Protein AF-A0A0M3JI06-F1 (afdb_monomer_lite)

pLDDT: mean 75.99, std 15.84, range [37.53, 96.62]

Structure (mmCIF, N/CA/C/O backbone):
data_AF-A0A0M3JI06-F1
#
_entry.id   AF-A0A0M3JI06-F1
#
loop_
_atom_site.group_PDB
_atom_site.id
_atom_site.type_symbol
_atom_site.label_atom_id
_atom_site.label_alt_id
_atom_site.label_comp_id
_atom_site.label_asym_id
_atom_site.label_entity_id
_atom_site.label_seq_id
_atom_site.pdbx_PDB_ins_code
_atom_site.Cartn_x
_atom_site.Cartn_y
_atom_site.Cartn_z
_atom_site.occupancy
_atom_site.B_iso_or_equiv
_atom_site.auth_seq_id
_atom_site.auth_comp_id
_atom_site.auth_asym_id
_atom_site.auth_atom_id
_atom_site.pdbx_PDB_model_num
ATOM 1 N N . LEU A 1 1 ? 29.107 -12.636 -21.640 1.00 44.31 1 LEU A N 1
ATOM 2 C CA . LEU A 1 1 ? 29.158 -11.753 -20.458 1.00 44.31 1 LEU A CA 1
ATOM 3 C C . LEU A 1 1 ? 28.837 -10.366 -20.967 1.00 44.31 1 LEU A C 1
ATOM 5 O O . LEU A 1 1 ? 29.586 -9.858 -21.790 1.00 44.31 1 LEU A O 1
ATOM 9 N N . ILE A 1 2 ? 27.660 -9.870 -20.615 1.00 50.09 2 ILE A N 1
ATOM 10 C CA . ILE A 1 2 ? 27.171 -8.554 -21.022 1.00 50.09 2 ILE A CA 1
ATOM 11 C C . ILE A 1 2 ? 27.749 -7.560 -19.993 1.00 50.09 2 ILE A C 1
ATOM 13 O O . ILE A 1 2 ? 27.578 -7.821 -18.798 1.00 50.09 2 ILE A O 1
ATOM 17 N N . PRO A 1 3 ? 28.549 -6.553 -20.393 1.00 51.03 3 PRO A N 1
ATOM 18 C CA . PRO A 1 3 ? 29.196 -5.642 -19.451 1.00 51.03 3 PRO A CA 1
ATOM 19 C C . PRO A 1 3 ? 28.160 -4.834 -18.661 1.00 51.03 3 PRO A C 1
ATOM 21 O O . PRO A 1 3 ? 27.253 -4.255 -19.229 1.00 51.03 3 PRO A O 1
ATOM 24 N N . LEU A 1 4 ? 28.319 -4.736 -17.341 1.00 55.06 4 LEU A N 1
ATOM 25 C CA . LEU A 1 4 ? 27.435 -3.946 -16.465 1.00 55.06 4 LEU A CA 1
ATOM 26 C C . LEU A 1 4 ? 27.488 -2.426 -16.713 1.00 55.06 4 LEU A C 1
ATOM 28 O O . LEU A 1 4 ? 26.812 -1.674 -16.018 1.00 55.06 4 LEU A O 1
ATOM 32 N N . GLU A 1 5 ? 28.277 -1.963 -17.681 1.00 56.34 5 GLU A N 1
ATOM 33 C CA . GLU A 1 5 ? 28.411 -0.547 -17.986 1.00 56.34 5 GLU A CA 1
ATOM 34 C C . GLU A 1 5 ? 27.776 -0.248 -19.342 1.00 56.34 5 GLU A C 1
ATOM 36 O O . GLU A 1 5 ? 28.327 -0.557 -20.398 1.00 56.34 5 GLU A O 1
ATOM 41 N N . THR A 1 6 ? 26.609 0.400 -19.272 1.00 63.06 6 THR A N 1
ATOM 42 C CA . THR A 1 6 ? 25.843 1.005 -20.376 1.00 63.06 6 THR A CA 1
ATOM 43 C C . THR A 1 6 ? 25.191 0.031 -21.356 1.00 63.06 6 THR A C 1
ATOM 45 O O . THR A 1 6 ? 25.396 0.103 -22.565 1.00 63.06 6 THR A O 1
ATOM 48 N N . ASP A 1 7 ? 24.347 -0.864 -20.848 1.00 57.59 7 ASP A N 1
ATOM 49 C CA . ASP A 1 7 ? 23.596 -1.790 -21.691 1.00 57.59 7 ASP A CA 1
ATOM 50 C C . ASP A 1 7 ? 22.138 -1.366 -21.846 1.00 57.59 7 ASP A C 1
ATOM 52 O O . ASP A 1 7 ? 21.513 -0.886 -20.908 1.00 57.59 7 ASP A O 1
ATOM 56 N N . ALA A 1 8 ? 21.571 -1.566 -23.037 1.00 63.53 8 ALA A N 1
ATOM 57 C CA . ALA A 1 8 ? 20.216 -1.159 -23.439 1.00 63.53 8 ALA A CA 1
ATOM 58 C C . ALA A 1 8 ? 19.084 -1.539 -22.453 1.00 63.53 8 ALA A C 1
ATOM 60 O O . ALA A 1 8 ? 17.985 -0.986 -22.521 1.00 63.53 8 ALA A O 1
ATOM 61 N N . ASN A 1 9 ? 19.371 -2.453 -21.527 1.00 64.69 9 ASN A N 1
ATOM 62 C CA . ASN A 1 9 ? 18.522 -2.862 -20.419 1.00 64.69 9 ASN A CA 1
ATOM 63 C C . ASN A 1 9 ? 18.372 -1.796 -19.328 1.00 64.69 9 ASN A C 1
ATOM 65 O O . ASN A 1 9 ? 17.423 -1.892 -18.566 1.00 64.69 9 ASN A O 1
ATOM 69 N N . GLU A 1 10 ? 19.231 -0.774 -19.263 1.00 68.81 10 GLU A N 1
ATOM 70 C CA . GLU A 1 10 ? 19.105 0.349 -18.322 1.00 68.81 10 GLU A CA 1
ATOM 71 C C . GLU A 1 10 ? 17.744 1.038 -18.455 1.00 68.81 10 GLU A C 1
ATOM 73 O O . GLU A 1 10 ? 17.132 1.398 -17.461 1.00 68.81 10 GLU A O 1
ATOM 78 N N . LYS A 1 11 ? 17.202 1.137 -19.675 1.00 71.81 11 LYS A N 1
ATOM 79 C CA . LYS A 1 11 ? 15.860 1.694 -19.910 1.00 71.81 11 LYS A CA 1
ATOM 80 C C . LYS A 1 11 ? 14.749 0.806 -19.348 1.00 71.81 11 LYS A C 1
ATOM 82 O O . LYS A 1 11 ? 13.758 1.319 -18.842 1.00 71.81 11 LYS A O 1
ATOM 87 N N . CYS A 1 12 ? 14.916 -0.513 -19.437 1.00 74.06 12 CYS A N 1
ATOM 88 C CA . CYS A 1 12 ? 13.978 -1.484 -18.875 1.00 74.06 12 CYS A CA 1
ATOM 89 C C . CYS A 1 12 ? 14.086 -1.536 -17.348 1.00 74.06 12 CYS A C 1
ATOM 91 O O . CYS A 1 12 ? 13.073 -1.590 -16.662 1.00 74.06 12 CYS A O 1
ATOM 93 N N . LEU A 1 13 ? 15.314 -1.489 -16.827 1.00 77.00 13 LEU A N 1
ATOM 94 C CA . LEU A 1 13 ? 15.608 -1.486 -15.403 1.00 77.00 13 LEU A CA 1
ATOM 95 C C . LEU A 1 13 ? 15.116 -0.193 -14.756 1.00 77.00 13 LEU A C 1
ATOM 97 O O . LEU A 1 13 ? 14.492 -0.262 -13.711 1.00 77.00 13 LEU A O 1
ATOM 101 N N . LYS A 1 14 ? 15.310 0.958 -15.409 1.00 76.81 14 LYS A N 1
ATOM 102 C CA . LYS A 1 14 ? 14.769 2.242 -14.962 1.00 76.81 14 LYS A CA 1
ATOM 103 C C . LYS A 1 14 ? 13.248 2.197 -14.877 1.00 76.81 14 LYS A C 1
ATOM 105 O O . LYS A 1 14 ? 12.713 2.479 -13.826 1.00 76.81 14 LYS A O 1
ATOM 110 N N . ALA A 1 15 ? 12.560 1.751 -15.929 1.00 75.69 15 ALA A N 1
ATOM 111 C CA . ALA A 1 15 ? 11.098 1.643 -15.905 1.00 75.69 15 ALA A CA 1
ATOM 112 C C . ALA A 1 15 ? 10.573 0.672 -14.827 1.00 75.69 15 ALA A C 1
ATOM 114 O O . ALA A 1 15 ? 9.471 0.850 -14.317 1.00 75.69 15 ALA A O 1
ATOM 115 N N . PHE A 1 16 ? 11.345 -0.366 -14.495 1.00 75.25 16 PHE A N 1
ATOM 116 C CA . PHE A 1 16 ? 11.025 -1.295 -13.413 1.00 75.25 16 PHE A CA 1
ATOM 117 C C . PHE A 1 16 ? 11.253 -0.668 -12.027 1.00 75.25 16 PHE A C 1
ATOM 119 O O . PHE A 1 16 ? 10.376 -0.746 -11.177 1.00 75.25 16 PHE A O 1
ATOM 126 N N . ILE A 1 17 ? 12.400 -0.014 -11.829 1.00 78.44 17 ILE A N 1
ATOM 127 C CA . ILE A 1 17 ? 12.789 0.702 -10.603 1.00 78.44 17 ILE A CA 1
ATOM 128 C C . ILE A 1 17 ? 11.832 1.866 -10.329 1.00 78.44 17 ILE A C 1
ATOM 130 O O . ILE A 1 17 ? 11.363 1.993 -9.207 1.00 78.44 17 ILE A O 1
ATOM 134 N N . ASP A 1 18 ? 11.471 2.646 -11.351 1.00 79.31 18 ASP A N 1
ATOM 135 C CA . ASP A 1 18 ? 10.513 3.752 -11.243 1.00 79.31 18 ASP A CA 1
ATOM 136 C C . ASP A 1 18 ? 9.160 3.234 -10.697 1.00 79.31 18 ASP A C 1
ATOM 138 O O . ASP A 1 18 ? 8.502 3.911 -9.926 1.00 79.31 18 ASP A O 1
ATOM 142 N N . ARG A 1 19 ? 8.744 1.995 -11.007 1.00 77.69 19 ARG A N 1
ATOM 143 C CA . ARG A 1 19 ? 7.501 1.413 -10.459 1.00 77.69 19 ARG A CA 1
ATOM 144 C C . ARG A 1 19 ? 7.597 1.014 -8.981 1.00 77.69 19 ARG A C 1
ATOM 146 O O . ARG A 1 19 ? 6.571 0.746 -8.358 1.00 77.69 19 ARG A O 1
ATOM 153 N N . CYS A 1 20 ? 8.8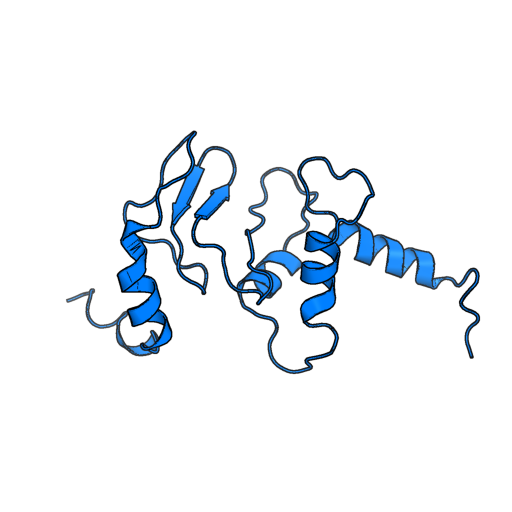07 0.932 -8.445 1.00 79.50 20 CYS A N 1
ATOM 154 C CA . CYS A 1 20 ? 9.060 0.623 -7.045 1.00 79.50 20 CYS A CA 1
ATOM 155 C C . CYS A 1 20 ? 9.179 1.878 -6.166 1.00 79.50 20 CYS A C 1
ATOM 157 O O . CYS A 1 20 ? 9.105 1.737 -4.947 1.00 79.50 20 CYS A O 1
ATOM 159 N N . ASP A 1 21 ? 9.295 3.067 -6.768 1.00 81.50 21 ASP A N 1
ATOM 160 C CA . ASP A 1 21 ? 9.185 4.370 -6.102 1.00 81.50 21 ASP A CA 1
ATOM 161 C C . ASP A 1 21 ? 7.696 4.653 -5.834 1.00 81.50 21 ASP A C 1
ATOM 163 O O . ASP A 1 21 ? 6.915 5.011 -6.717 1.00 81.50 21 ASP A O 1
ATOM 167 N N . THR A 1 22 ? 7.251 4.313 -4.628 1.00 75.44 22 THR A N 1
ATOM 168 C CA . THR A 1 22 ? 5.834 4.315 -4.231 1.00 75.44 22 THR A CA 1
ATOM 169 C C . THR A 1 22 ? 5.547 5.268 -3.075 1.00 75.44 22 THR A C 1
ATOM 171 O O . THR A 1 22 ? 4.394 5.387 -2.643 1.00 75.44 22 THR A O 1
ATOM 174 N N . ASP A 1 23 ? 6.571 5.958 -2.579 1.00 69.50 23 ASP A N 1
ATOM 175 C CA . ASP A 1 23 ? 6.461 6.926 -1.505 1.00 69.50 23 ASP A CA 1
ATOM 176 C C . ASP A 1 23 ? 5.749 8.225 -1.943 1.00 69.50 23 ASP A C 1
ATOM 178 O O . ASP A 1 23 ? 5.743 8.621 -3.116 1.00 69.50 23 ASP A O 1
ATOM 182 N N . PRO A 1 24 ? 5.091 8.927 -0.998 1.00 57.94 24 PRO A N 1
ATOM 183 C CA . PRO A 1 24 ? 4.397 10.178 -1.275 1.00 57.94 24 PRO A CA 1
ATOM 184 C C . PRO A 1 24 ? 5.400 11.280 -1.638 1.00 57.94 24 PRO A C 1
ATOM 186 O O . PRO A 1 24 ? 5.872 12.031 -0.786 1.00 57.94 24 PRO A O 1
ATOM 189 N N . GLY A 1 25 ? 5.685 11.389 -2.930 1.00 58.28 25 GLY A N 1
ATOM 190 C CA . GLY A 1 25 ? 6.640 12.340 -3.483 1.00 58.28 25 GLY A CA 1
ATOM 191 C C . GLY A 1 25 ? 7.161 11.932 -4.853 1.00 58.28 25 GLY A C 1
ATOM 192 O O . GLY A 1 25 ? 7.440 12.841 -5.634 1.00 58.28 25 GLY A O 1
ATOM 193 N N . ASN A 1 26 ? 7.214 10.619 -5.141 1.00 65.31 26 ASN A N 1
ATOM 194 C CA . ASN A 1 26 ? 7.890 10.053 -6.314 1.00 65.31 26 ASN A CA 1
ATOM 195 C C . ASN A 1 26 ? 9.212 10.791 -6.569 1.00 65.31 26 ASN A C 1
ATOM 197 O O . ASN A 1 26 ? 9.347 11.530 -7.552 1.00 65.31 26 ASN A O 1
ATOM 201 N N . ASP A 1 27 ? 10.094 10.749 -5.570 1.00 76.31 27 ASP A N 1
ATOM 202 C CA . ASP A 1 27 ? 11.268 11.616 -5.489 1.00 76.31 27 ASP A CA 1
ATOM 203 C C . ASP A 1 27 ? 12.480 11.068 -6.261 1.00 76.31 27 ASP A C 1
ATOM 205 O O . ASP A 1 27 ? 13.578 11.622 -6.154 1.00 76.31 27 ASP A O 1
ATOM 209 N N . ASP A 1 28 ? 12.259 10.048 -7.100 1.00 75.69 28 ASP A N 1
ATOM 210 C CA . ASP A 1 28 ? 13.248 9.301 -7.876 1.00 75.69 28 ASP A CA 1
ATOM 211 C C . ASP A 1 28 ? 14.283 8.585 -6.973 1.00 75.69 28 ASP A C 1
ATOM 213 O O . ASP A 1 28 ? 15.397 8.266 -7.418 1.00 75.69 28 ASP A O 1
ATOM 217 N N . VAL A 1 29 ? 13.953 8.339 -5.695 1.00 81.75 29 VAL A N 1
ATOM 218 C CA . VAL A 1 29 ? 14.840 7.717 -4.701 1.00 81.75 29 VAL A CA 1
ATOM 219 C C . VAL A 1 29 ? 14.171 6.514 -4.043 1.00 81.75 29 VAL A C 1
ATOM 221 O O . VAL A 1 29 ? 13.356 6.651 -3.146 1.00 81.75 29 VAL A O 1
ATOM 224 N N . ILE A 1 30 ? 14.653 5.313 -4.377 1.00 80.12 30 ILE A N 1
ATOM 225 C CA . ILE A 1 30 ? 14.204 4.087 -3.709 1.00 80.12 30 ILE A CA 1
ATOM 226 C C . ILE A 1 30 ? 14.766 4.000 -2.281 1.00 80.12 30 ILE A C 1
ATOM 228 O O . ILE A 1 30 ? 15.975 3.824 -2.073 1.00 80.12 30 ILE A O 1
ATOM 232 N N . THR A 1 31 ? 13.884 4.059 -1.288 1.00 82.00 31 THR A N 1
ATOM 233 C CA . THR A 1 31 ? 14.190 3.819 0.124 1.00 82.00 31 THR A CA 1
ATOM 234 C C . THR A 1 31 ? 14.446 2.336 0.411 1.00 82.00 31 THR A C 1
ATOM 236 O O . THR A 1 31 ? 14.183 1.447 -0.394 1.00 82.00 31 THR A O 1
ATOM 239 N N . MET A 1 32 ? 14.978 2.016 1.596 1.00 80.62 32 MET A N 1
ATOM 240 C CA . MET A 1 32 ? 15.201 0.613 1.981 1.00 80.62 32 MET A CA 1
ATOM 241 C C . MET A 1 32 ? 13.891 -0.189 2.064 1.00 80.62 32 MET A C 1
ATOM 243 O O . MET A 1 32 ? 13.898 -1.382 1.764 1.00 80.62 32 MET A O 1
ATOM 247 N N . GLU A 1 33 ? 12.788 0.445 2.479 1.00 77.50 33 GLU A N 1
ATOM 248 C CA . GLU A 1 33 ? 11.467 -0.199 2.535 1.00 77.50 33 GLU A CA 1
ATOM 249 C C . GLU A 1 33 ? 10.988 -0.526 1.116 1.00 77.50 33 GLU A C 1
ATOM 251 O O . GLU A 1 33 ? 10.646 -1.671 0.840 1.00 77.50 33 GLU A O 1
ATOM 256 N N . GLU A 1 34 ? 11.112 0.421 0.186 1.00 77.56 34 GLU A N 1
ATOM 257 C CA . GLU A 1 34 ? 10.770 0.223 -1.226 1.00 77.56 34 GLU A CA 1
ATOM 258 C C . GLU A 1 34 ? 11.661 -0.812 -1.912 1.00 77.56 34 GLU A C 1
ATOM 260 O O . GLU A 1 34 ? 11.175 -1.663 -2.654 1.00 77.56 34 GLU A O 1
ATOM 265 N N . TRP A 1 35 ? 12.964 -0.802 -1.624 1.00 80.88 35 TRP A N 1
ATOM 266 C CA . TRP A 1 35 ? 13.894 -1.801 -2.141 1.00 80.88 35 TRP A CA 1
ATOM 267 C C . TRP A 1 35 ? 13.512 -3.209 -1.672 1.00 80.88 35 TRP A C 1
ATOM 269 O O . TRP A 1 35 ? 13.544 -4.161 -2.453 1.00 80.88 35 TRP A O 1
ATOM 279 N N . CYS A 1 36 ? 13.126 -3.358 -0.402 1.00 76.56 36 CYS A N 1
ATOM 280 C CA . CYS A 1 36 ? 12.694 -4.645 0.133 1.00 76.56 36 CYS A CA 1
ATOM 281 C C . CYS A 1 36 ? 11.345 -5.071 -0.457 1.00 76.56 36 CYS A C 1
ATOM 283 O O . CYS A 1 36 ? 11.245 -6.200 -0.923 1.00 76.56 36 CYS A O 1
ATOM 285 N N . ASP A 1 37 ? 10.351 -4.188 -0.534 1.00 74.25 37 ASP A N 1
ATOM 286 C CA . ASP A 1 37 ? 9.061 -4.476 -1.179 1.00 74.25 37 ASP A CA 1
ATOM 287 C C . ASP A 1 37 ? 9.239 -4.920 -2.648 1.00 74.25 37 ASP A C 1
ATOM 289 O O . ASP A 1 37 ? 8.633 -5.896 -3.102 1.00 74.25 37 ASP A O 1
ATOM 293 N N . CYS A 1 38 ? 10.114 -4.229 -3.386 1.00 77.12 38 CYS A N 1
ATOM 294 C CA . CYS A 1 38 ? 10.374 -4.452 -4.809 1.00 77.12 38 CYS A CA 1
ATOM 295 C C . CYS A 1 38 ? 11.069 -5.796 -5.091 1.00 77.12 38 CYS A C 1
ATOM 297 O O . CYS A 1 38 ? 10.785 -6.439 -6.103 1.00 77.12 38 CYS A O 1
ATOM 299 N N . PHE A 1 39 ? 11.967 -6.245 -4.203 1.00 74.12 39 PHE A N 1
ATOM 300 C CA . PHE A 1 39 ? 12.841 -7.401 -4.450 1.00 74.12 39 PHE A CA 1
ATOM 301 C C . PHE A 1 39 ? 12.670 -8.580 -3.478 1.00 74.12 39 PHE A C 1
ATOM 303 O O . PHE A 1 39 ? 13.307 -9.612 -3.688 1.00 74.12 39 PHE A O 1
ATOM 310 N N . ALA A 1 40 ? 11.810 -8.495 -2.454 1.00 68.50 40 ALA A N 1
ATOM 311 C CA . ALA A 1 40 ? 11.648 -9.545 -1.432 1.00 68.50 40 ALA A CA 1
ATOM 312 C C . ALA A 1 40 ? 11.243 -10.928 -1.980 1.00 68.50 40 ALA A C 1
ATOM 314 O O . ALA A 1 40 ? 11.391 -11.931 -1.288 1.00 68.50 40 ALA A O 1
ATOM 315 N N . TRP A 1 41 ? 10.740 -10.996 -3.211 1.00 64.19 41 TRP A N 1
ATOM 316 C CA . TRP A 1 41 ? 10.176 -12.195 -3.838 1.00 64.19 41 TRP A CA 1
ATOM 317 C C . TRP A 1 41 ? 10.861 -12.555 -5.169 1.00 64.19 41 TRP A C 1
ATOM 319 O O . TRP A 1 41 ? 10.428 -13.486 -5.843 1.00 64.19 41 TRP A O 1
ATOM 329 N N . ALA A 1 42 ? 11.948 -11.866 -5.545 1.00 60.75 42 ALA A N 1
ATOM 330 C CA . ALA A 1 42 ? 12.656 -12.098 -6.811 1.00 60.75 42 ALA A CA 1
ATOM 331 C C . ALA A 1 42 ? 13.280 -13.508 -6.925 1.00 60.75 42 ALA A C 1
ATOM 333 O O . ALA A 1 42 ? 13.490 -13.993 -8.037 1.00 60.75 42 ALA A O 1
ATOM 334 N N . ASP A 1 43 ? 13.527 -14.171 -5.788 1.00 60.66 43 ASP A N 1
ATOM 335 C CA . ASP A 1 43 ? 14.128 -15.509 -5.708 1.00 60.66 43 ASP A CA 1
ATOM 336 C C . ASP A 1 43 ? 13.109 -16.641 -5.440 1.00 60.66 43 ASP A C 1
ATOM 338 O O . ASP A 1 43 ? 13.486 -17.817 -5.468 1.00 60.66 43 ASP A O 1
ATOM 342 N N . ASP A 1 44 ? 11.825 -16.335 -5.187 1.00 62.16 44 ASP A N 1
ATOM 343 C CA . ASP A 1 44 ? 10.795 -17.350 -4.914 1.00 62.16 44 ASP A CA 1
ATOM 344 C C . ASP A 1 44 ? 9.877 -17.557 -6.128 1.00 62.16 44 ASP A C 1
ATOM 346 O O . ASP A 1 44 ? 8.922 -16.820 -6.370 1.00 62.16 44 ASP A O 1
ATOM 350 N N . GLU A 1 45 ? 10.145 -18.611 -6.905 1.00 59.41 45 GLU A N 1
ATOM 351 C CA . GLU A 1 45 ? 9.335 -19.001 -8.069 1.00 59.41 45 GLU A CA 1
ATOM 352 C C . GLU A 1 45 ? 7.886 -19.399 -7.714 1.00 59.41 45 GLU A C 1
ATOM 354 O O . GLU A 1 45 ? 7.096 -19.721 -8.611 1.00 59.41 45 GLU A O 1
ATOM 359 N N . ARG A 1 46 ? 7.496 -19.450 -6.431 1.00 60.31 46 ARG A N 1
ATOM 360 C CA . ARG A 1 46 ? 6.171 -19.930 -6.030 1.00 60.31 46 ARG A CA 1
ATOM 361 C C . ARG A 1 46 ? 5.537 -19.038 -4.973 1.00 60.31 46 ARG A C 1
ATOM 363 O O . ARG A 1 46 ? 5.695 -19.253 -3.784 1.00 60.31 46 ARG A O 1
ATOM 370 N N . HIS A 1 47 ? 4.629 -18.209 -5.480 1.00 72.50 47 HIS A N 1
ATOM 371 C CA . HIS A 1 47 ? 3.678 -17.361 -4.763 1.00 72.50 47 HIS A CA 1
ATOM 372 C C . HIS A 1 47 ? 4.232 -16.013 -4.315 1.00 72.50 47 HIS A C 1
ATOM 37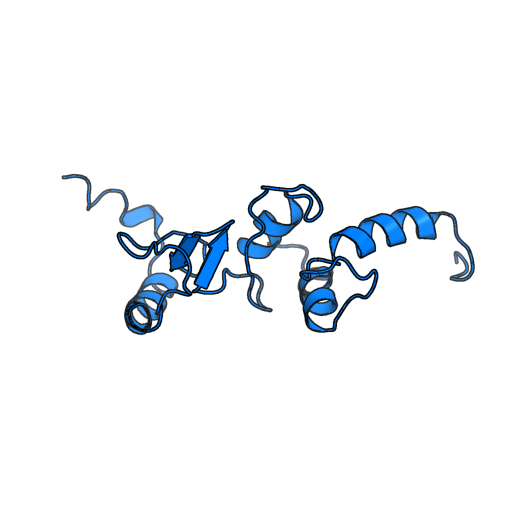4 O O . HIS A 1 47 ? 4.692 -15.826 -3.197 1.00 72.50 47 HIS A O 1
ATOM 380 N N . GLU A 1 48 ? 4.028 -15.037 -5.193 1.00 77.44 48 GLU A N 1
ATOM 381 C CA . GLU A 1 48 ? 3.922 -13.643 -4.805 1.00 77.44 48 GLU A CA 1
ATOM 382 C C . GLU A 1 48 ? 2.827 -13.482 -3.723 1.00 77.44 48 GLU A C 1
ATOM 384 O O . GLU A 1 48 ? 1.680 -13.900 -3.942 1.00 77.44 48 GLU A O 1
ATOM 389 N N . PRO A 1 49 ? 3.157 -12.915 -2.550 1.00 85.94 49 PRO A N 1
ATOM 390 C CA . PRO A 1 49 ? 2.187 -12.648 -1.494 1.00 85.94 49 PRO A CA 1
ATOM 391 C C . PRO A 1 49 ? 1.031 -11.743 -1.962 1.00 85.94 49 PRO A C 1
ATOM 393 O O . PRO A 1 49 ? 1.206 -10.920 -2.863 1.00 85.94 49 PRO A O 1
ATOM 396 N N . PRO A 1 50 ? -0.168 -11.853 -1.360 1.00 89.44 50 PRO A N 1
ATOM 397 C CA . PRO A 1 50 ? -1.385 -11.254 -1.910 1.00 89.44 50 PRO A CA 1
ATOM 398 C C . PRO A 1 50 ? -1.341 -9.723 -2.013 1.00 89.44 50 PRO A C 1
ATOM 400 O O . PRO A 1 50 ? -1.886 -9.177 -2.971 1.00 89.44 50 PRO A O 1
ATOM 403 N N . CYS A 1 51 ? -0.691 -9.027 -1.072 1.00 89.62 51 CYS A N 1
ATOM 404 C CA . CYS A 1 51 ? -0.590 -7.569 -1.129 1.00 89.62 51 CYS A CA 1
ATOM 405 C C . CYS A 1 51 ? 0.400 -7.121 -2.203 1.00 89.62 51 CYS A C 1
ATOM 407 O O . CYS A 1 51 ? 0.058 -6.253 -3.001 1.00 89.62 51 CYS A O 1
ATOM 409 N N . HIS A 1 52 ? 1.577 -7.749 -2.287 1.00 86.81 52 HIS A N 1
ATOM 410 C CA . HIS A 1 52 ? 2.549 -7.468 -3.353 1.00 86.81 52 HIS A CA 1
ATOM 411 C C . HIS A 1 52 ? 1.952 -7.728 -4.744 1.00 86.81 52 HIS A C 1
ATOM 413 O O . HIS A 1 52 ? 2.027 -6.863 -5.613 1.00 86.81 52 HIS A O 1
ATOM 419 N N . ALA A 1 53 ? 1.213 -8.831 -4.903 1.00 86.00 53 ALA A N 1
ATOM 420 C CA . ALA A 1 53 ? 0.502 -9.145 -6.142 1.00 86.00 53 ALA A CA 1
ATOM 421 C C . ALA A 1 53 ? -0.559 -8.108 -6.518 1.00 86.00 53 ALA A C 1
ATOM 423 O O . ALA A 1 53 ? -0.788 -7.859 -7.702 1.00 86.00 53 ALA A O 1
ATOM 424 N N . ALA A 1 54 ? -1.240 -7.513 -5.537 1.00 88.38 54 ALA A N 1
ATOM 425 C CA . ALA A 1 54 ? -2.152 -6.403 -5.789 1.00 88.38 54 ALA A CA 1
ATOM 426 C C . ALA A 1 54 ? -1.385 -5.116 -6.134 1.00 88.38 54 ALA A C 1
ATOM 428 O O . ALA A 1 54 ? -1.743 -4.439 -7.095 1.00 88.38 54 ALA 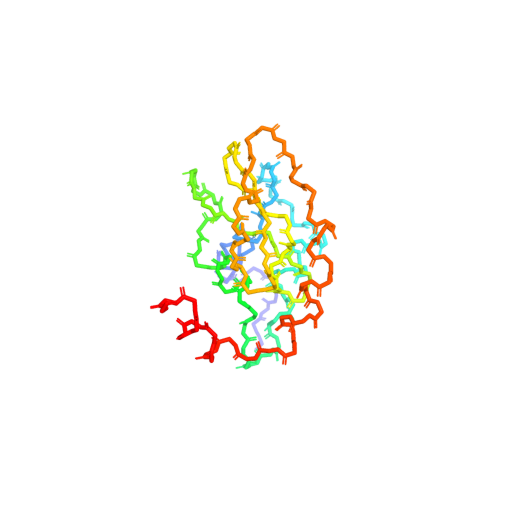A O 1
ATOM 429 N N . LYS A 1 55 ? -0.299 -4.827 -5.410 1.00 85.19 55 LYS A N 1
ATOM 430 C CA . LYS A 1 55 ? 0.571 -3.659 -5.597 1.00 85.19 55 LYS A CA 1
ATOM 431 C C . LYS A 1 55 ? 1.168 -3.617 -7.012 1.00 85.19 55 LYS A C 1
ATOM 433 O O . LYS A 1 55 ? 1.047 -2.603 -7.687 1.00 85.19 55 LYS A O 1
ATOM 438 N N . HIS A 1 56 ? 1.690 -4.731 -7.534 1.00 78.81 56 HIS A N 1
ATOM 439 C CA . HIS A 1 56 ? 2.286 -4.780 -8.881 1.00 78.81 56 HIS A CA 1
ATOM 440 C C . HIS A 1 56 ? 1.291 -4.776 -10.042 1.00 78.81 56 HIS A C 1
ATOM 442 O O . HIS A 1 56 ? 1.699 -4.639 -11.199 1.00 78.81 56 HIS A O 1
ATOM 448 N N . ARG A 1 57 ? -0.010 -4.946 -9.788 1.00 81.50 57 ARG A N 1
ATOM 449 C CA . ARG A 1 57 ? -1.023 -4.810 -10.847 1.00 81.50 57 ARG A CA 1
ATOM 450 C C . ARG A 1 57 ? -1.283 -3.354 -11.182 1.00 81.50 57 ARG A C 1
ATOM 452 O O . ARG A 1 57 ? -1.499 -3.040 -12.350 1.00 81.50 57 ARG A O 1
ATOM 459 N N . GLU A 1 58 ? -1.177 -2.490 -10.186 1.00 83.00 58 GLU A N 1
ATOM 460 C CA . GLU A 1 58 ? -1.476 -1.073 -10.298 1.00 83.00 58 GLU A CA 1
ATOM 461 C C . GLU A 1 58 ? -0.218 -0.263 -10.625 1.00 83.00 58 GLU A C 1
ATOM 463 O O . GLU A 1 58 ? 0.903 -0.640 -10.274 1.00 83.00 58 GLU A O 1
ATOM 468 N N . ASP A 1 59 ? -0.379 0.819 -11.380 1.00 82.00 59 ASP A N 1
ATOM 469 C CA . ASP A 1 59 ? 0.693 1.793 -11.590 1.00 82.00 59 ASP A CA 1
ATOM 470 C C . ASP A 1 59 ? 0.593 2.847 -10.474 1.00 82.00 59 ASP A C 1
ATOM 472 O O . ASP A 1 59 ? -0.414 3.563 -10.424 1.00 82.00 59 ASP A O 1
ATOM 476 N N . PRO A 1 60 ? 1.588 2.937 -9.568 1.00 76.12 60 PRO A N 1
ATOM 477 C CA . PRO A 1 60 ? 1.542 3.847 -8.424 1.00 76.12 60 PRO A CA 1
ATOM 478 C C . PRO A 1 60 ? 1.476 5.328 -8.824 1.00 76.12 60 PRO A C 1
ATOM 480 O O . PRO A 1 60 ? 1.036 6.153 -8.027 1.00 76.12 60 PRO A O 1
ATOM 483 N N . HIS A 1 61 ? 1.839 5.675 -10.063 1.00 79.12 61 HIS A N 1
ATOM 484 C CA . HIS A 1 61 ? 1.816 7.053 -10.561 1.00 79.12 61 HIS A CA 1
ATOM 485 C C . HIS A 1 61 ? 0.436 7.502 -11.060 1.00 79.12 61 HIS A C 1
ATOM 487 O O . HIS A 1 61 ? 0.238 8.678 -11.386 1.00 79.12 61 HIS A O 1
ATOM 493 N N . LEU A 1 62 ? -0.533 6.586 -11.157 1.00 83.00 62 LEU A N 1
ATOM 494 C CA . LEU A 1 62 ? -1.883 6.922 -11.590 1.00 83.00 62 LEU A CA 1
ATOM 495 C C . LEU A 1 62 ? -2.683 7.531 -10.435 1.00 83.00 62 LEU A C 1
ATOM 497 O O . LEU A 1 62 ? -3.037 6.873 -9.457 1.00 83.00 62 LEU A O 1
ATOM 501 N N . LEU A 1 63 ? -3.016 8.815 -10.581 1.00 84.31 63 LEU A N 1
ATOM 5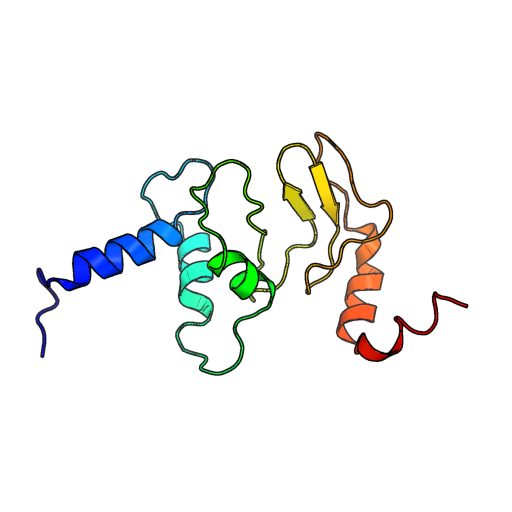02 C CA . LEU A 1 63 ? -3.833 9.544 -9.614 1.00 84.31 63 LEU A CA 1
ATOM 503 C C . LEU A 1 63 ? -5.195 8.867 -9.409 1.00 84.31 63 LEU A C 1
ATOM 505 O O . LEU A 1 63 ? -5.893 8.546 -10.371 1.00 84.31 63 LEU A O 1
ATOM 509 N N . GLY A 1 64 ? -5.589 8.718 -8.144 1.00 84.56 64 GLY A N 1
ATOM 510 C CA . GLY A 1 64 ? -6.872 8.121 -7.765 1.00 84.56 64 GLY A CA 1
ATOM 511 C C . GLY A 1 64 ? -6.899 6.592 -7.813 1.00 84.56 64 GLY A C 1
ATOM 512 O O . GLY A 1 64 ? -7.951 6.008 -7.578 1.00 84.56 64 GLY A O 1
ATOM 513 N N . VAL A 1 65 ? -5.772 5.923 -8.081 1.00 87.38 65 VAL A N 1
ATOM 514 C CA . VAL A 1 65 ? -5.675 4.463 -7.950 1.00 87.38 65 VAL A CA 1
ATOM 515 C C . VAL A 1 65 ? -5.392 4.085 -6.497 1.00 87.38 65 VAL A C 1
ATOM 517 O O . VAL A 1 65 ? -4.645 4.756 -5.781 1.00 87.38 65 VAL A O 1
ATOM 520 N N . TYR A 1 66 ? -6.032 3.014 -6.031 1.00 89.06 66 TYR A N 1
ATOM 521 C CA . TYR A 1 66 ? -5.743 2.450 -4.722 1.00 89.06 66 TYR A CA 1
ATOM 522 C C . TYR A 1 66 ? -4.467 1.619 -4.787 1.00 89.06 66 TYR A C 1
ATOM 524 O O . TYR A 1 66 ? -4.428 0.563 -5.414 1.00 89.06 66 TYR A O 1
ATOM 532 N N . HIS A 1 67 ? -3.443 2.092 -4.089 1.00 88.25 67 HIS A N 1
ATOM 533 C CA . HIS A 1 67 ? -2.182 1.393 -3.948 1.00 88.25 67 HIS A CA 1
ATOM 534 C C . HIS A 1 67 ? -2.068 0.826 -2.520 1.00 88.25 67 HIS A C 1
ATOM 536 O O . HIS A 1 67 ? -1.980 1.601 -1.559 1.00 88.25 67 HIS A O 1
ATOM 542 N N . PRO A 1 68 ? -2.136 -0.507 -2.341 1.00 91.62 68 PRO A N 1
ATOM 543 C CA . PRO A 1 68 ? -2.240 -1.112 -1.021 1.00 91.62 68 PRO A CA 1
ATOM 544 C C . PRO A 1 68 ? -0.935 -0.998 -0.229 1.00 91.62 68 PRO A C 1
ATOM 546 O O . PRO A 1 68 ? 0.168 -1.023 -0.775 1.00 91.62 68 PRO A O 1
ATOM 549 N N . ARG A 1 69 ? -1.065 -0.907 1.096 1.00 89.69 69 ARG A N 1
ATOM 550 C CA . ARG A 1 69 ? 0.065 -0.888 2.029 1.00 89.69 69 ARG A CA 1
ATOM 551 C C . ARG A 1 69 ? 0.421 -2.311 2.433 1.00 89.69 69 ARG A C 1
ATOM 553 O O . ARG A 1 69 ? -0.387 -2.983 3.076 1.00 89.69 69 ARG A O 1
ATOM 560 N N . CYS A 1 70 ? 1.629 -2.746 2.106 1.00 88.25 70 CYS A N 1
ATOM 561 C CA . CYS A 1 70 ? 2.089 -4.103 2.382 1.00 88.25 70 CYS A CA 1
ATOM 562 C C . CYS A 1 70 ? 3.064 -4.142 3.565 1.00 88.25 70 CYS A C 1
ATOM 564 O O . CYS A 1 70 ? 3.689 -3.138 3.915 1.00 88.25 70 CYS A O 1
ATOM 566 N N . SER A 1 71 ? 3.122 -5.284 4.247 1.00 86.50 71 SER A N 1
ATOM 567 C CA . SER A 1 71 ? 4.211 -5.632 5.156 1.00 86.50 71 SER A CA 1
ATOM 568 C C . SER A 1 71 ? 5.412 -6.135 4.355 1.00 86.50 71 SER A C 1
ATOM 570 O O . SER A 1 71 ? 5.262 -6.510 3.197 1.00 86.50 71 SER A O 1
ATOM 572 N N . LEU A 1 72 ? 6.578 -6.232 4.999 1.00 81.56 72 LEU A N 1
ATOM 573 C CA . LEU A 1 72 ? 7.793 -6.779 4.376 1.00 81.56 72 LEU A CA 1
ATOM 574 C C . LEU A 1 72 ? 7.620 -8.231 3.897 1.00 81.56 72 LEU A C 1
ATOM 576 O O . LEU A 1 72 ? 8.254 -8.650 2.936 1.00 81.56 72 LEU A O 1
ATOM 580 N N . ASP A 1 73 ? 6.732 -8.987 4.547 1.00 81.81 73 ASP A N 1
ATOM 581 C CA . ASP A 1 73 ? 6.387 -10.359 4.157 1.00 81.81 73 ASP A CA 1
ATOM 582 C C . ASP A 1 73 ? 5.388 -10.407 2.978 1.00 81.81 73 ASP A C 1
ATOM 584 O O . ASP A 1 73 ? 4.983 -11.482 2.540 1.00 81.81 73 ASP A O 1
ATOM 588 N N . GLY A 1 74 ? 4.940 -9.249 2.480 1.00 83.81 74 GLY A N 1
ATOM 589 C CA . GLY A 1 74 ? 4.033 -9.101 1.342 1.00 83.81 74 GLY A CA 1
ATOM 590 C C . GLY A 1 74 ? 2.551 -9.341 1.614 1.00 83.81 74 GLY A C 1
ATOM 591 O O . GLY A 1 74 ? 1.739 -9.441 0.686 1.00 83.81 74 GLY A O 1
ATOM 592 N N . PHE A 1 75 ? 2.166 -9.386 2.885 1.00 88.75 75 PHE A N 1
ATOM 593 C CA . PHE A 1 75 ? 0.768 -9.383 3.312 1.00 88.75 75 PHE A CA 1
ATOM 594 C C . PHE A 1 75 ? 0.271 -7.954 3.527 1.00 88.75 75 PHE A C 1
ATOM 596 O O . PHE A 1 75 ? 1.051 -7.004 3.555 1.00 88.75 75 PHE A O 1
ATOM 603 N N . TYR A 1 76 ? -1.038 -7.769 3.660 1.00 91.75 76 TYR A N 1
ATOM 604 C CA . TYR A 1 76 ? -1.592 -6.436 3.887 1.00 91.75 76 TYR A CA 1
ATOM 605 C C . TYR A 1 76 ? -1.255 -5.937 5.299 1.00 91.75 76 TYR A C 1
ATOM 607 O O . TYR A 1 76 ? -1.439 -6.658 6.283 1.00 91.75 76 TYR A O 1
ATOM 615 N N . LYS A 1 77 ? -0.795 -4.681 5.411 1.00 91.62 77 LYS A N 1
ATOM 616 C CA . LYS A 1 77 ? -0.754 -3.974 6.703 1.00 91.62 77 LYS A CA 1
ATOM 617 C C . LYS A 1 77 ? -2.195 -3.812 7.227 1.00 91.62 77 LYS A C 1
ATOM 619 O O . LYS A 1 77 ? -3.092 -3.592 6.408 1.00 91.62 77 LYS A O 1
ATOM 624 N N . PRO A 1 78 ? -2.437 -3.899 8.550 1.00 93.06 78 PRO A N 1
ATOM 625 C CA . PRO A 1 78 ? -3.789 -3.824 9.106 1.00 93.06 78 PRO A CA 1
ATOM 626 C C . PRO A 1 78 ? -4.526 -2.544 8.713 1.00 93.06 78 PRO A C 1
ATOM 628 O O . PRO A 1 78 ? -5.699 -2.598 8.368 1.00 93.06 78 PRO A O 1
ATOM 631 N N . GLU A 1 79 ? -3.838 -1.406 8.720 1.00 94.31 79 GLU A N 1
ATOM 632 C CA . GLU A 1 79 ? -4.379 -0.112 8.322 1.00 94.31 79 GLU A CA 1
ATOM 633 C C . GLU A 1 79 ? -4.173 0.128 6.818 1.00 94.31 79 GLU A C 1
ATOM 635 O O . GLU A 1 79 ? -3.051 0.340 6.344 1.00 94.31 79 GLU A O 1
ATOM 640 N N . GLN A 1 80 ? -5.271 0.177 6.066 1.00 94.94 80 GLN A N 1
ATOM 641 C CA . GLN A 1 80 ? -5.283 0.585 4.661 1.00 94.94 80 GLN A CA 1
ATOM 642 C C . GLN A 1 80 ? -5.902 1.966 4.521 1.00 94.94 80 GLN A C 1
ATOM 644 O O . GLN A 1 80 ? -6.803 2.324 5.276 1.00 94.94 80 GLN A O 1
ATOM 649 N N . CYS A 1 81 ? -5.424 2.736 3.548 1.00 93.75 81 CYS A N 1
ATOM 650 C CA . CYS A 1 81 ? -5.963 4.054 3.244 1.00 93.75 81 CYS A CA 1
ATOM 651 C C . CYS A 1 81 ? -6.031 4.269 1.737 1.00 93.75 81 CYS A C 1
ATOM 653 O O . CYS A 1 81 ? -5.107 3.900 1.011 1.00 93.75 81 CYS A O 1
ATOM 655 N N . HIS A 1 82 ? -7.097 4.920 1.294 1.00 93.12 82 HIS A N 1
ATOM 656 C CA . HIS A 1 82 ? -7.268 5.399 -0.065 1.00 93.12 82 HIS A CA 1
ATOM 657 C C . HIS A 1 82 ? -8.009 6.732 -0.040 1.00 93.12 82 HIS A C 1
ATOM 659 O O . HIS A 1 82 ? -9.053 6.858 0.600 1.00 93.12 82 HIS A O 1
ATOM 665 N N . GLU A 1 83 ? -7.450 7.729 -0.723 1.00 90.75 83 GLU A N 1
ATOM 666 C CA . GLU A 1 83 ? -7.946 9.105 -0.695 1.00 90.75 83 GLU A CA 1
ATOM 667 C C . GLU A 1 83 ? -8.111 9.623 0.747 1.00 90.75 83 GLU A C 1
ATOM 669 O O . GLU A 1 83 ? -7.131 9.728 1.485 1.00 90.75 83 GLU A O 1
ATOM 674 N N . ASN A 1 84 ? -9.338 9.951 1.157 1.00 92.81 84 ASN A N 1
ATOM 675 C CA . ASN A 1 84 ? -9.656 10.456 2.490 1.00 92.81 84 ASN A CA 1
ATOM 676 C C . ASN A 1 84 ? -10.313 9.393 3.386 1.00 92.81 84 ASN A C 1
ATOM 678 O O . ASN A 1 84 ? -10.912 9.740 4.407 1.00 92.81 84 ASN A O 1
ATOM 682 N N . GLU A 1 85 ? -10.254 8.120 3.004 1.00 95.69 85 GLU A N 1
ATOM 683 C CA . GLU A 1 85 ? -10.805 7.007 3.772 1.00 95.69 85 GLU A CA 1
ATOM 684 C C . GLU A 1 85 ? -9.714 6.025 4.180 1.00 95.69 85 GLU A C 1
ATOM 686 O O . GLU A 1 85 ? -8.805 5.714 3.413 1.00 95.69 85 GLU A O 1
ATOM 691 N N . CYS A 1 86 ? -9.835 5.496 5.389 1.00 96.62 86 CYS A N 1
ATOM 692 C CA . CYS A 1 86 ? -8.977 4.441 5.894 1.00 96.62 86 CYS A CA 1
ATOM 693 C C . CYS A 1 86 ? -9.829 3.359 6.560 1.00 96.62 86 CYS A C 1
ATOM 695 O O . CYS A 1 86 ? -10.874 3.658 7.134 1.00 96.62 86 CYS A O 1
ATOM 697 N N . TRP A 1 87 ? -9.404 2.104 6.487 1.00 96.38 87 TRP A N 1
ATOM 698 C CA . TRP A 1 87 ? -10.130 0.953 7.028 1.00 96.38 87 TRP A CA 1
ATOM 699 C C . TRP A 1 87 ? -9.155 -0.105 7.546 1.00 96.38 87 TRP A C 1
ATOM 701 O O . TRP A 1 87 ? -7.955 -0.054 7.262 1.00 96.38 87 TRP A O 1
ATOM 711 N N . CYS A 1 88 ? -9.675 -1.058 8.317 1.00 95.62 88 CYS A N 1
ATOM 712 C CA . CYS A 1 88 ? -8.888 -2.186 8.793 1.00 95.62 88 CYS A CA 1
ATOM 713 C C . CYS A 1 88 ? -9.076 -3.387 7.870 1.00 95.62 88 CYS A C 1
ATOM 715 O O . CYS A 1 88 ? -10.206 -3.700 7.492 1.00 95.62 88 CYS A O 1
ATOM 717 N N . VAL A 1 89 ? -7.990 -4.090 7.555 1.00 93.31 89 VAL A N 1
ATOM 718 C CA . VAL A 1 89 ? -8.001 -5.338 6.781 1.00 93.31 89 VAL A CA 1
ATOM 719 C C . VAL A 1 89 ? -7.279 -6.466 7.503 1.00 93.31 89 VAL A C 1
ATOM 721 O O . VAL A 1 89 ? -6.451 -6.220 8.378 1.00 93.31 89 VAL A O 1
ATOM 724 N N . ASP A 1 90 ? -7.581 -7.707 7.127 1.00 89.31 90 ASP A N 1
ATOM 725 C CA . ASP A 1 90 ? -6.749 -8.866 7.462 1.00 89.31 90 ASP A CA 1
ATOM 726 C C . ASP A 1 90 ? -5.518 -9.011 6.552 1.00 89.31 90 ASP A C 1
ATOM 728 O O . ASP A 1 90 ? -5.333 -8.250 5.606 1.00 89.31 90 ASP A O 1
ATOM 732 N N . GLU A 1 91 ? -4.675 -10.015 6.824 1.00 89.94 91 GLU A N 1
ATOM 733 C CA . GLU A 1 91 ? -3.432 -10.274 6.076 1.00 89.94 91 GLU A CA 1
ATOM 734 C C . GLU A 1 91 ? -3.656 -10.516 4.564 1.00 89.94 91 GLU A C 1
ATOM 736 O O . GLU A 1 91 ? -2.729 -10.353 3.772 1.00 89.94 91 GLU A O 1
ATOM 741 N N . TYR A 1 92 ? -4.888 -10.842 4.146 1.00 90.81 92 TYR A N 1
ATOM 742 C CA . TYR A 1 92 ? -5.286 -11.078 2.753 1.00 90.81 92 TYR A CA 1
ATOM 743 C C . TYR A 1 92 ? -6.017 -9.883 2.121 1.00 90.81 92 TYR A C 1
ATOM 745 O O . TYR A 1 92 ? -6.469 -9.986 0.980 1.00 90.81 92 TYR A O 1
ATOM 753 N N . GLY A 1 93 ? -6.152 -8.768 2.844 1.00 91.25 93 GLY A N 1
ATOM 754 C CA . GLY A 1 93 ? -6.756 -7.537 2.341 1.00 91.25 93 GLY A CA 1
ATOM 755 C C . GLY A 1 93 ? -8.277 -7.482 2.470 1.00 91.25 93 GLY A C 1
ATOM 756 O O . GLY A 1 93 ? -8.902 -6.607 1.871 1.00 91.25 93 GLY A O 1
ATOM 757 N N . ARG A 1 94 ? -8.904 -8.390 3.233 1.00 92.44 94 ARG A N 1
ATOM 758 C CA . ARG A 1 94 ? -10.354 -8.320 3.475 1.00 92.44 94 ARG A CA 1
ATOM 759 C C . ARG A 1 94 ? -10.656 -7.269 4.529 1.00 92.44 94 ARG A C 1
ATOM 761 O O . ARG A 1 94 ? -10.149 -7.361 5.643 1.00 92.44 94 ARG A O 1
ATOM 768 N N . GLU A 1 95 ? -11.499 -6.305 4.177 1.00 92.75 95 GLU A N 1
ATOM 769 C CA . GLU A 1 95 ? -11.965 -5.259 5.086 1.00 92.75 95 GLU A CA 1
ATOM 770 C C . GLU A 1 95 ? -12.813 -5.835 6.228 1.00 92.75 95 GLU A C 1
ATOM 772 O O . GLU A 1 95 ? -13.651 -6.714 6.020 1.00 92.75 95 GLU A O 1
ATOM 777 N N . PHE A 1 96 ? -12.598 -5.318 7.438 1.00 89.75 96 PHE A N 1
ATOM 778 C CA . PHE A 1 96 ? -13.467 -5.571 8.580 1.00 89.75 96 PHE A CA 1
ATOM 779 C C . PHE A 1 96 ? -14.697 -4.667 8.535 1.00 89.75 96 PHE A C 1
ATOM 781 O O . PHE A 1 96 ? -14.583 -3.449 8.360 1.00 89.75 96 PHE A O 1
ATOM 788 N N . ASP A 1 97 ? -15.868 -5.253 8.777 1.00 87.44 97 ASP A N 1
ATOM 789 C CA . ASP A 1 97 ? -17.134 -4.524 8.797 1.00 87.44 97 ASP A CA 1
ATOM 790 C C . ASP A 1 97 ? -17.101 -3.350 9.784 1.00 87.44 97 ASP A C 1
ATOM 792 O O . ASP A 1 97 ? -16.677 -3.485 10.933 1.00 87.44 97 ASP A O 1
ATOM 796 N N . ASN A 1 98 ? -17.609 -2.197 9.343 1.00 88.44 98 ASN A N 1
ATOM 797 C CA . ASN A 1 98 ? -17.675 -0.954 10.122 1.00 88.44 98 ASN A CA 1
ATOM 798 C C . ASN A 1 98 ? -16.311 -0.411 10.596 1.00 88.44 98 ASN A C 1
ATOM 800 O O . ASN A 1 98 ? -16.265 0.392 11.527 1.00 88.44 98 ASN A O 1
ATOM 804 N N . SER A 1 99 ? -15.203 -0.818 9.966 1.00 93.50 99 SER A N 1
ATOM 805 C CA . SER A 1 99 ? -13.865 -0.302 10.296 1.00 93.50 99 SER A CA 1
ATOM 806 C C . SER A 1 99 ? -13.491 0.994 9.564 1.00 93.50 99 SER A C 1
ATOM 808 O O . SER A 1 99 ? -12.530 1.658 9.952 1.00 93.50 99 SER A O 1
ATOM 810 N N . ARG A 1 100 ? -14.239 1.356 8.515 1.00 95.12 100 ARG A N 1
ATOM 811 C CA . ARG A 1 100 ? -13.957 2.508 7.654 1.00 95.12 100 ARG A CA 1
ATOM 812 C C . ARG A 1 100 ? -14.194 3.839 8.367 1.00 95.12 100 ARG A C 1
ATOM 814 O O . ARG A 1 100 ? -15.263 4.088 8.923 1.00 95.12 100 ARG A O 1
ATOM 821 N N . VAL A 1 101 ? -13.198 4.715 8.305 1.00 95.62 101 VAL A N 1
ATOM 822 C CA . VAL A 1 101 ? -13.190 6.067 8.875 1.00 95.62 101 VAL A CA 1
ATOM 823 C C . VAL A 1 101 ? -12.689 7.070 7.838 1.00 95.62 101 VAL A C 1
ATOM 825 O O . VAL A 1 101 ? -11.903 6.719 6.961 1.00 95.62 101 VAL A O 1
ATOM 828 N N . SER A 1 102 ? -13.120 8.330 7.942 1.00 96.38 102 SER A N 1
ATOM 829 C CA . SER A 1 102 ? -12.691 9.396 7.031 1.00 96.38 102 SER A CA 1
ATOM 830 C C . SER A 1 102 ? -11.815 10.430 7.736 1.00 96.38 102 SER A C 1
ATOM 832 O O . SER A 1 102 ? -12.110 10.829 8.862 1.00 96.38 102 SER A O 1
ATOM 834 N N . GLY A 1 103 ? -10.736 10.860 7.076 1.00 91.06 103 GLY A N 1
ATOM 835 C CA . GLY A 1 103 ? -9.838 11.919 7.550 1.00 91.06 103 GLY A CA 1
ATOM 836 C C . GLY A 1 103 ? -8.960 11.563 8.756 1.00 91.06 103 GLY A C 1
ATOM 837 O O . GLY A 1 103 ? -8.319 12.449 9.317 1.00 91.06 103 GLY A O 1
ATOM 838 N N . GLN A 1 104 ? -8.923 10.295 9.174 1.00 92.12 104 GLN A N 1
ATOM 839 C CA . GLN A 1 104 ? -8.097 9.814 10.285 1.00 92.12 104 GLN A CA 1
ATOM 840 C C . GLN A 1 104 ? -7.663 8.361 10.065 1.00 92.12 104 GLN A C 1
ATOM 842 O O . GLN A 1 104 ? -8.288 7.633 9.298 1.00 92.12 104 GLN A O 1
ATOM 847 N N . LEU A 1 105 ? -6.604 7.934 10.754 1.00 90.69 105 LEU A N 1
ATOM 848 C CA . LEU A 1 105 ? -6.153 6.542 10.739 1.00 90.69 105 LEU A CA 1
ATOM 849 C C . LEU A 1 105 ? -7.013 5.705 11.712 1.00 90.69 105 LEU A C 1
ATOM 851 O O . LEU A 1 105 ? -7.204 6.144 12.851 1.00 90.69 105 LEU A O 1
ATOM 855 N N . PRO A 1 106 ? -7.552 4.540 11.306 1.00 92.69 106 PRO A N 1
ATOM 856 C CA . PRO A 1 106 ? -8.342 3.686 12.184 1.00 92.69 106 PRO A CA 1
ATOM 857 C C . PRO A 1 106 ? -7.457 3.006 13.235 1.00 92.69 106 PRO A C 1
ATOM 859 O O . PRO A 1 106 ? -6.296 2.696 12.978 1.00 92.69 106 PRO A O 1
ATOM 862 N N . ASP A 1 107 ? -8.029 2.721 14.406 1.00 91.44 107 ASP A N 1
ATOM 863 C CA . ASP A 1 107 ? -7.414 1.822 15.386 1.00 91.44 107 ASP A CA 1
ATOM 864 C C . ASP A 1 107 ? -7.765 0.368 15.036 1.00 91.44 107 ASP A C 1
ATOM 866 O O . ASP A 1 107 ? -8.890 -0.100 15.268 1.00 91.44 107 ASP A O 1
ATOM 870 N N . CYS A 1 108 ? -6.792 -0.349 14.468 1.00 91.31 108 CYS A N 1
ATOM 871 C CA . CYS A 1 108 ? -6.938 -1.760 14.126 1.00 91.31 108 CYS A CA 1
ATOM 872 C C . CYS A 1 108 ? -6.497 -2.715 15.250 1.00 91.31 108 CYS A C 1
ATOM 874 O O . CYS A 1 108 ? -6.629 -3.934 15.105 1.00 91.31 108 CYS A O 1
ATOM 876 N N . GLY A 1 109 ? -6.046 -2.204 16.404 1.00 87.94 109 GLY A N 1
ATOM 877 C CA . GLY A 1 109 ? -5.600 -3.021 17.537 1.00 87.94 109 GLY A CA 1
ATOM 878 C C . GLY A 1 109 ? -6.704 -3.917 18.107 1.00 87.94 109 GLY A C 1
ATOM 879 O O . GLY A 1 109 ? -6.443 -5.044 18.534 1.00 87.94 109 GLY A O 1
ATOM 880 N N . GLN A 1 110 ? -7.959 -3.468 18.027 1.00 83.00 110 GLN A N 1
ATOM 881 C CA . GLN A 1 110 ? -9.142 -4.245 18.418 1.00 83.00 110 GLN A CA 1
ATOM 882 C C . GLN A 1 110 ? -9.330 -5.544 17.610 1.00 83.00 110 GLN A C 1
ATOM 884 O O . GLN A 1 110 ? -9.948 -6.488 18.107 1.00 83.00 110 GLN A O 1
ATOM 889 N N . TYR A 1 111 ? -8.751 -5.638 16.406 1.00 81.31 111 TYR A N 1
ATOM 890 C CA . TYR A 1 111 ? -8.773 -6.844 15.572 1.00 81.31 111 TYR A CA 1
ATOM 891 C C . TYR A 1 111 ? -7.607 -7.806 15.871 1.00 81.31 111 TYR A C 1
ATOM 893 O O . TYR A 1 111 ? -7.520 -8.881 15.282 1.00 81.31 111 TYR A O 1
AT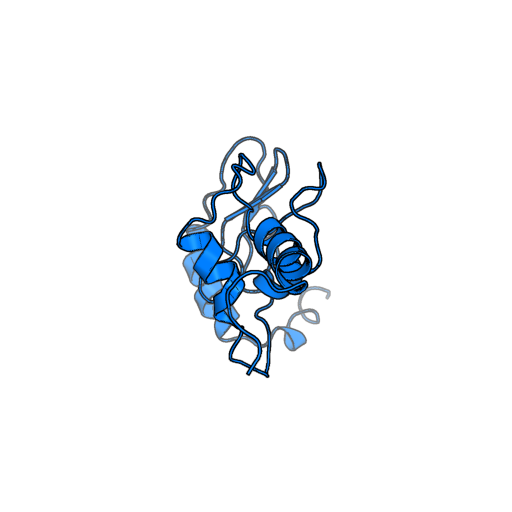OM 901 N N . GLY A 1 112 ? -6.750 -7.490 16.852 1.00 70.56 112 GLY A N 1
ATOM 902 C CA . GLY A 1 112 ? -5.604 -8.302 17.289 1.00 70.56 112 GLY A CA 1
ATOM 903 C C . GLY A 1 112 ? -5.909 -9.783 17.547 1.00 70.56 112 GLY A C 1
ATOM 904 O O . GLY A 1 112 ? -5.130 -10.668 17.190 1.00 70.56 112 GLY A O 1
ATOM 905 N N . SER A 1 113 ? -7.060 -10.070 18.159 1.00 64.62 113 SER A N 1
ATOM 906 C CA . SER A 1 113 ? -7.542 -11.434 18.415 1.00 64.62 113 SER A CA 1
ATOM 907 C C . SER A 1 113 ? -8.061 -12.120 17.150 1.00 64.62 113 SER A C 1
ATOM 909 O O . SER A 1 113 ? -7.860 -13.322 16.977 1.00 64.62 113 SER A O 1
ATOM 911 N N . TYR A 1 114 ? -8.676 -11.354 16.251 1.00 63.19 114 TYR A N 1
ATOM 912 C CA . TYR A 1 114 ? -9.159 -11.817 14.959 1.00 63.19 114 TYR A CA 1
ATOM 913 C C . TYR A 1 114 ? -8.000 -12.201 14.036 1.00 63.19 114 TYR A C 1
ATOM 915 O O . TYR A 1 114 ? -8.051 -13.280 13.454 1.00 63.19 114 TYR A O 1
ATOM 923 N N . PHE A 1 115 ? -6.913 -11.423 13.982 1.00 61.16 115 PHE A N 1
ATOM 924 C CA . PHE A 1 115 ? -5.719 -11.767 13.196 1.00 61.16 115 PHE A CA 1
ATOM 925 C C . PHE A 1 115 ? -5.164 -13.156 13.549 1.00 61.16 115 PHE A C 1
ATOM 927 O O . PHE A 1 115 ? -4.877 -13.947 12.659 1.00 61.16 115 PHE A O 1
ATOM 934 N N . LYS A 1 116 ? -5.123 -13.523 14.839 1.00 58.75 116 LYS A N 1
ATOM 935 C CA . LYS A 1 116 ? -4.668 -14.862 15.268 1.00 58.75 116 LYS A CA 1
ATOM 936 C C . LYS A 1 116 ? -5.633 -15.997 14.910 1.00 58.75 116 LYS A C 1
ATOM 938 O O . LYS A 1 116 ? -5.198 -17.131 14.706 1.00 58.75 116 LYS A O 1
ATOM 943 N N . LEU A 1 117 ? -6.933 -15.711 14.860 1.00 54.97 117 LEU A N 1
ATOM 944 C CA . LEU A 1 117 ? -7.958 -16.685 14.480 1.00 54.97 117 LEU A CA 1
ATOM 945 C C . LEU A 1 117 ? -8.008 -16.879 12.955 1.00 54.97 117 LEU A C 1
ATOM 947 O O . LEU A 1 117 ? -8.179 -18.008 12.500 1.00 54.97 117 LEU A O 1
ATOM 951 N N . TYR A 1 118 ? -7.792 -15.820 12.168 1.00 51.06 118 TYR A N 1
ATOM 952 C CA . TYR A 1 118 ? -7.831 -15.856 10.702 1.00 51.06 118 TYR A CA 1
ATOM 953 C C . TYR A 1 118 ? -6.620 -16.545 10.065 1.00 51.06 118 TYR A C 1
ATOM 955 O O . TYR A 1 118 ? -6.816 -17.294 9.109 1.00 51.06 118 TYR A O 1
ATOM 963 N N . SER A 1 119 ? -5.418 -16.436 10.643 1.00 50.78 119 SER A N 1
ATOM 964 C CA . SER A 1 119 ? -4.254 -17.223 10.193 1.00 50.78 119 SER A CA 1
ATOM 965 C C . SER A 1 119 ? -4.414 -18.735 10.442 1.00 50.78 119 SER A C 1
ATOM 967 O O . SER A 1 119 ? -3.692 -19.546 9.869 1.00 50.78 119 SER A O 1
ATOM 969 N N . SER A 1 120 ? -5.376 -19.140 11.286 1.00 48.94 120 SER A N 1
ATOM 970 C CA . SER A 1 120 ? -5.677 -20.548 11.600 1.00 48.94 120 SER A CA 1
ATOM 971 C C . SER A 1 120 ? -6.903 -21.107 10.854 1.00 48.94 120 SER A C 1
ATOM 973 O O . SER A 1 120 ? -7.175 -22.306 10.942 1.00 48.94 120 SER A O 1
ATOM 975 N N . LEU A 1 121 ? -7.668 -20.276 10.132 1.00 52.28 121 LEU A N 1
ATOM 976 C CA . LEU A 1 121 ? -8.951 -20.654 9.526 1.00 52.28 121 LEU A CA 1
ATOM 977 C C . LEU A 1 121 ? -8.940 -20.442 8.003 1.00 52.28 121 LEU A C 1
ATOM 979 O O . LEU A 1 121 ? -8.964 -19.326 7.496 1.00 52.28 121 LEU A O 1
ATOM 983 N N . ASN A 1 122 ? -8.971 -21.548 7.255 1.00 49.41 122 ASN A N 1
ATOM 984 C CA . ASN A 1 122 ? -9.061 -21.561 5.794 1.00 49.41 122 ASN A CA 1
ATOM 985 C C . ASN A 1 122 ? -10.460 -21.065 5.349 1.00 49.41 122 ASN A C 1
ATOM 987 O O . ASN A 1 122 ? -11.459 -21.779 5.463 1.00 49.41 122 ASN A O 1
ATOM 991 N N . PHE A 1 123 ? -10.547 -19.821 4.871 1.00 55.00 123 PHE A N 1
ATOM 992 C CA . PHE A 1 123 ? -11.803 -19.066 4.702 1.00 55.00 123 PHE A CA 1
ATOM 993 C C . PHE A 1 123 ? -12.748 -19.567 3.588 1.00 55.00 123 PHE A C 1
ATOM 995 O O . PHE A 1 123 ? -13.827 -19.009 3.405 1.00 55.00 123 PHE A O 1
ATOM 1002 N N . LYS A 1 124 ? -12.432 -20.664 2.882 1.00 48.12 124 LYS A N 1
ATOM 1003 C CA . LYS A 1 124 ? -13.403 -21.306 1.969 1.00 48.12 124 LYS A CA 1
ATOM 1004 C C . LYS A 1 124 ? -14.634 -21.877 2.689 1.00 48.12 124 LYS A C 1
ATOM 1006 O O . LYS A 1 124 ? -15.617 -22.202 2.033 1.00 48.12 124 LYS A O 1
ATOM 1011 N N . THR A 1 125 ? -14.603 -21.990 4.017 1.00 47.03 125 THR A N 1
ATOM 1012 C CA . THR A 1 125 ? -15.644 -22.692 4.784 1.00 47.03 125 THR A CA 1
ATOM 1013 C C . THR A 1 125 ? -16.655 -21.759 5.470 1.00 47.03 125 THR A C 1
ATOM 1015 O O . THR A 1 125 ? -17.740 -22.214 5.817 1.00 47.03 125 THR A O 1
ATOM 1018 N N . LEU A 1 126 ? -16.362 -20.462 5.654 1.00 46.00 126 LEU A N 1
ATOM 1019 C CA . LEU A 1 126 ? -17.195 -19.573 6.490 1.00 46.00 126 LEU A CA 1
ATOM 1020 C C . LEU A 1 126 ? -18.075 -18.572 5.727 1.00 46.00 126 LEU A C 1
ATOM 1022 O O . LEU A 1 126 ? -19.044 -18.080 6.303 1.00 46.00 126 LEU A O 1
ATOM 1026 N N . GLN A 1 127 ? -17.862 -18.367 4.423 1.00 45.78 127 GLN A N 1
ATOM 1027 C CA . GLN A 1 127 ? -18.828 -17.633 3.584 1.00 45.78 127 GLN A CA 1
ATOM 1028 C C . GLN A 1 127 ? -20.180 -18.357 3.417 1.00 45.78 127 GLN A C 1
ATOM 1030 O O . GLN A 1 127 ? -21.136 -17.745 2.959 1.00 45.78 127 GLN A O 1
ATOM 1035 N N . ASN A 1 128 ? -20.300 -19.622 3.842 1.00 40.66 128 ASN A N 1
ATOM 1036 C CA . ASN A 1 128 ? -21.569 -20.361 3.832 1.00 40.66 128 ASN A CA 1
ATOM 1037 C C . ASN A 1 128 ? -22.361 -20.280 5.149 1.00 40.66 128 ASN A C 1
ATOM 1039 O O . ASN A 1 128 ? -23.462 -20.817 5.209 1.00 40.66 128 ASN A O 1
ATOM 1043 N N . VAL A 1 129 ? -21.821 -19.665 6.211 1.00 49.38 129 VAL A N 1
ATOM 1044 C CA . VAL A 1 129 ? -22.461 -19.692 7.545 1.00 49.38 129 VAL A CA 1
ATOM 1045 C C . VAL A 1 129 ? -23.102 -18.351 7.922 1.00 49.38 129 VAL A C 1
ATOM 1047 O O . VAL A 1 129 ? -24.029 -18.333 8.718 1.00 49.38 129 VAL A O 1
ATOM 1050 N N . LEU A 1 130 ? -22.683 -17.238 7.311 1.00 39.69 130 LEU A N 1
ATOM 1051 C CA . LEU A 1 130 ? -23.241 -15.900 7.577 1.00 39.69 130 LEU A CA 1
ATOM 1052 C C . LEU A 1 130 ? -24.293 -15.453 6.540 1.00 39.69 130 LEU A C 1
ATOM 1054 O O . LEU A 1 130 ? -24.570 -14.266 6.400 1.00 39.69 130 LEU A O 1
ATOM 1058 N N . SER A 1 131 ? -24.887 -16.391 5.796 1.00 37.53 131 SER A N 1
ATOM 1059 C CA . SER A 1 131 ? -25.999 -16.126 4.862 1.00 37.53 131 SER A CA 1
ATOM 1060 C C . SER A 1 131 ? -27.204 -17.056 5.062 1.00 37.53 131 SER A C 1
ATOM 1062 O O . SER A 1 131 ? -27.935 -17.327 4.111 1.00 37.53 1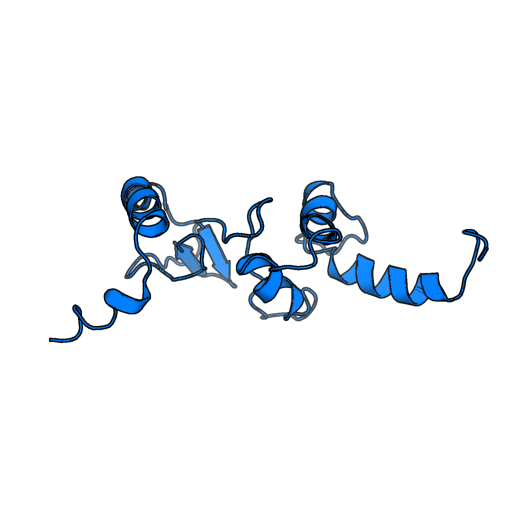31 SER A O 1
ATOM 1064 N N . ILE A 1 132 ? -27.431 -17.529 6.294 1.00 38.53 132 ILE A N 1
ATOM 1065 C CA . ILE A 1 132 ? -28.698 -18.151 6.721 1.00 38.53 132 ILE A CA 1
ATOM 1066 C C . ILE A 1 132 ? -29.247 -17.376 7.914 1.00 38.53 132 ILE A C 1
ATOM 1068 O O . ILE A 1 132 ? -28.453 -17.122 8.846 1.00 38.53 132 ILE A O 1
#

Organism: Anisakis simplex (NCBI:txid6269)

Sequence (132 aa):
LIPLETDANEKCLKAFIDRCDTDPGNDDVITMEEWCDCFAWADDERHEPPCHAAKHREDPHLLGVYHPRCSLDGFYKPEQCHENECWCVDEYGREFDNSRVSGQLPDCGQYGSYFKLYSSLNFKTLQNVLSI

Foldseek 3Di:
DPDPPDDPCVVVVLVLVLQLQQDPPSVVDQDPLSVLLSCVCVPPPDDQFQLSVVQVVDRSPDPQDQHFDADSVRFGDQWGDGDQKIFGAARNRHTDPPRIDGNDTGDSVVCVVVNVVVVVDDPVPCVVPVPD

Secondary structure (DSSP, 8-state):
---SSS-TTHHHHHHHHHTT--STT--S---HHHHHHHHTTTT-SS---HHHHHHTTS-TTSTT-----B-TTSSBPSEEEETTEEEEB-TT-PBPTT--EESS----GGGHHHHHHHTTS-GGGTTTTTT-

InterPro domains:
  IPR000716 Thyroglobulin type-1 [PF00086] (56-108)
  IPR000716 Thyroglobulin type-1 [PS00484] (66-93)
  IPR000716 Thyroglobulin type-1 [PS51162] (48-108)
  IPR000716 Thyroglobulin type-1 [SM00211] (67-112)
  IPR000716 Thyroglobulin type-1 [cd00191] (50-108)
  IPR019577 SPARC/Testican, calcium-binding domain [PF10591] (4-38)
  IPR036857 Thyroglobulin type-1 superfamily [G3DSA:4.10.800.10] (46-111)
  IPR036857 Thyroglobulin type-1 superfamily [SSF57610] (28-111)
  IPR051950 Developmental regulator and protease inhibitor [PTHR12352] (12-114)

Radius of gyration: 18.0 Å; chains: 1; bounding box: 58×35×42 Å